Protein AF-A0A4S1FM93-F1 (afdb_monomer)

Secondary structure (DSSP, 8-state):
-----GGGSHHHHHHHHHHHHHHHHHHHHHHHHHHHHHHHHHHHHHHHHHHHHHHHHHHHHHHHHHTTPPPHHHHHHHHHHHHHHHHT--HHHHHS----HHHHHHHHHHHHHHHHHS---HHHHHHHHTS-HHHHHHHHHHHHHHHHTTT-------

Mean predicted aligned error: 9.9 Å

Foldseek 3Di:
DDDDDPCPDPVNVVVVVVVVVVVVVVVVVVVVVVVVVVVVVVVVVVVVVVVVVVVVVVVVVVVCVVVVNDALVVQLVVQVVVLCVVLVDDLCLQLDPDDDPSSLLSLLSSLQSSLVPHPDQLVRSCVVRVHDSVSSVVSNVCNQVVVVVVVDHDDHGD

Sequence (158 aa):
MHIFSYRNTERGIYLRGSAKREERRRLRLAEQRATWEAEQAAKERRRLEVLQRQERINAIQEELREAGVKPNGRIFRQIEDRAMKLFGVTKIEILSPRRDQRIAFVRSFICYWACRRTTFSLPDIGRLLNRDHTSILAAKRRYPERRAKMGRVLREVR

Radius of gyration: 35.45 Å; Cα contacts (8 Å, |Δi|>4): 106; chains: 1; bounding box: 90×28×93 Å

pLDDT: mean 89.34, std 10.23, range [43.84, 98.31]

Nearest PDB structures (foldseek):
  3pvv-assembly2_B  TM=9.379E-01  e=1.583E-02  Mycobacterium tuberculosis H37Ra
  8btg-assembly1_B  TM=8.858E-01  e=1.878E-02  Bacillus subtilis
  8btg-assembly1_E  TM=8.488E-01  e=2.643E-02  Bacillus subtilis
  1l8q-assembly1_A  TM=6.926E-01  e=4.072E-01  Aquifex aeolicus

Solvent-accessible surface area (backbone atoms only — not comparable to full-atom values): 8826 Å² total; per-residue (Å²): 136,86,83,77,55,64,72,76,35,71,66,39,47,48,51,51,53,50,51,55,50,51,51,53,50,51,50,52,53,50,52,52,48,52,54,52,53,52,52,49,52,53,51,50,49,54,52,49,53,54,50,53,53,49,50,52,52,51,50,55,51,48,52,32,51,75,71,67,52,76,56,48,70,61,53,45,49,53,44,50,55,48,48,29,68,75,66,75,49,53,73,68,61,60,47,39,89,70,79,51,71,66,54,48,49,52,50,14,51,43,43,39,50,39,57,71,70,29,87,62,50,54,59,53,53,8,64,77,44,68,44,57,34,69,56,39,54,53,26,36,60,48,36,39,58,58,32,42,78,69,77,38,88,55,80,86,76,128

Structure (mmCIF, N/CA/C/O backbone):
data_AF-A0A4S1FM93-F1
#
_entry.id   AF-A0A4S1FM93-F1
#
loop_
_atom_site.group_PDB
_atom_site.id
_atom_site.type_symbol
_atom_site.label_atom_id
_atom_site.label_alt_id
_atom_site.label_comp_id
_atom_site.label_asym_id
_atom_site.label_entity_id
_atom_site.label_seq_id
_atom_site.pdbx_PDB_ins_code
_atom_site.Cartn_x
_atom_site.Cartn_y
_atom_site.Cartn_z
_atom_site.occupancy
_atom_site.B_iso_or_equiv
_atom_site.auth_seq_id
_atom_site.auth_comp_id
_atom_site.auth_asym_id
_atom_site.auth_atom_id
_atom_site.pdbx_PDB_model_num
ATOM 1 N N . MET A 1 1 ? 68.124 -7.591 -68.423 1.00 43.84 1 MET A N 1
ATOM 2 C CA . MET A 1 1 ? 67.195 -6.532 -67.963 1.00 43.84 1 MET A CA 1
ATOM 3 C C . MET A 1 1 ? 66.361 -7.071 -66.809 1.00 43.84 1 MET A C 1
ATOM 5 O O . MET A 1 1 ? 65.618 -8.019 -67.017 1.00 43.84 1 MET A O 1
ATOM 9 N N . HIS A 1 2 ? 66.500 -6.527 -65.598 1.00 54.50 2 HIS A N 1
ATOM 10 C CA . HIS A 1 2 ? 65.601 -6.856 -64.486 1.00 54.50 2 HIS A CA 1
ATOM 11 C C . HIS A 1 2 ? 64.408 -5.899 -64.501 1.00 54.50 2 HIS A C 1
ATOM 13 O O . HIS A 1 2 ? 64.560 -4.700 -64.281 1.00 54.50 2 HIS A O 1
ATOM 19 N N . ILE A 1 3 ? 63.222 -6.433 -64.791 1.00 55.44 3 ILE A N 1
ATOM 20 C CA . ILE A 1 3 ? 61.962 -5.694 -64.710 1.00 55.44 3 ILE A CA 1
ATOM 21 C C . ILE A 1 3 ? 61.573 -5.649 -63.231 1.00 55.44 3 ILE A C 1
ATOM 23 O O . ILE A 1 3 ? 61.071 -6.628 -62.679 1.00 55.44 3 ILE A O 1
ATOM 27 N N . PHE A 1 4 ? 61.825 -4.523 -62.563 1.00 58.75 4 PHE A N 1
ATOM 28 C CA . PHE A 1 4 ? 61.311 -4.317 -61.213 1.00 58.75 4 PHE A CA 1
ATOM 29 C C . PHE A 1 4 ? 59.796 -4.121 -61.282 1.00 58.75 4 PHE A C 1
ATOM 31 O O . PHE A 1 4 ? 59.291 -3.149 -61.840 1.00 58.75 4 PHE A O 1
ATOM 38 N N . SER A 1 5 ? 59.059 -5.075 -60.714 1.00 66.19 5 SER A N 1
ATOM 39 C CA . SER A 1 5 ? 57.610 -4.983 -60.559 1.00 66.19 5 SER A CA 1
ATOM 40 C C . SER A 1 5 ? 57.248 -3.694 -59.818 1.00 66.19 5 SER A C 1
ATOM 42 O O . SER A 1 5 ? 57.754 -3.454 -58.723 1.00 66.19 5 SER A O 1
ATOM 44 N N . TYR A 1 6 ? 56.330 -2.889 -60.366 1.00 65.69 6 TYR A N 1
ATOM 45 C CA . TYR A 1 6 ? 55.831 -1.658 -59.729 1.00 65.69 6 TYR A CA 1
ATOM 46 C C . TYR A 1 6 ? 55.326 -1.912 -58.297 1.00 65.69 6 TYR A C 1
ATOM 48 O O . TYR A 1 6 ? 55.456 -1.066 -57.413 1.00 65.69 6 TYR A O 1
ATOM 56 N N . ARG A 1 7 ? 54.848 -3.138 -58.034 1.00 60.25 7 ARG A N 1
ATOM 57 C CA . ARG A 1 7 ? 54.475 -3.633 -56.704 1.00 60.25 7 ARG A CA 1
ATOM 58 C C . ARG A 1 7 ? 55.625 -3.646 -55.690 1.00 60.25 7 ARG A C 1
ATOM 60 O O . ARG A 1 7 ? 55.323 -3.603 -54.507 1.00 60.25 7 ARG A O 1
ATOM 67 N N . ASN A 1 8 ? 56.887 -3.714 -56.093 1.00 72.44 8 ASN A N 1
ATOM 68 C CA . ASN A 1 8 ? 58.039 -3.799 -55.185 1.00 72.44 8 ASN A CA 1
ATOM 69 C C . ASN A 1 8 ? 58.853 -2.499 -55.128 1.00 72.44 8 ASN A C 1
ATOM 71 O O . ASN A 1 8 ? 59.883 -2.451 -54.467 1.00 72.44 8 ASN A O 1
ATOM 75 N N . THR A 1 9 ? 58.379 -1.441 -55.787 1.00 76.12 9 THR A N 1
ATOM 76 C CA . THR A 1 9 ? 58.933 -0.092 -55.633 1.00 76.12 9 THR A CA 1
ATOM 77 C C . THR A 1 9 ? 58.485 0.514 -54.302 1.00 76.12 9 THR A C 1
ATOM 79 O O . THR A 1 9 ? 57.377 0.230 -53.834 1.00 76.12 9 THR A O 1
ATOM 82 N N . GLU A 1 10 ? 59.294 1.392 -53.702 1.00 69.56 10 GLU A N 1
ATOM 83 C CA . GLU A 1 10 ? 58.934 2.111 -52.466 1.00 69.56 10 GLU A CA 1
ATOM 84 C C . GLU A 1 10 ? 57.573 2.812 -52.584 1.00 69.56 10 GLU A C 1
ATOM 86 O O . GLU A 1 10 ? 56.742 2.750 -51.677 1.00 69.56 10 GLU A O 1
ATOM 91 N N . ARG A 1 11 ? 57.292 3.390 -53.759 1.00 68.25 11 ARG A N 1
ATOM 92 C CA . ARG A 1 11 ? 56.022 4.054 -54.072 1.00 68.25 11 ARG A CA 1
ATOM 93 C C . ARG A 1 11 ? 54.841 3.075 -54.097 1.00 68.25 11 ARG A C 1
ATOM 95 O O . ARG A 1 11 ? 53.790 3.376 -53.536 1.00 68.25 11 ARG A O 1
ATOM 102 N N . GLY A 1 12 ? 55.012 1.883 -54.672 1.00 71.38 12 GLY A N 1
ATOM 103 C CA . GLY A 1 12 ? 54.000 0.818 -54.653 1.00 71.38 12 GLY A CA 1
ATOM 104 C C . GLY A 1 12 ? 53.765 0.219 -53.259 1.00 71.38 12 GLY A C 1
ATOM 105 O O . GLY A 1 12 ? 52.634 -0.131 -52.911 1.00 71.38 12 GLY A O 1
ATOM 106 N N . ILE A 1 13 ? 54.806 0.138 -52.424 1.00 71.50 13 ILE A N 1
ATOM 107 C CA . ILE A 1 13 ? 54.707 -0.290 -51.019 1.00 71.50 13 ILE A CA 1
ATOM 108 C C . ILE A 1 13 ? 53.949 0.759 -50.193 1.00 71.50 13 ILE A C 1
ATOM 110 O O . ILE A 1 13 ? 53.012 0.400 -49.473 1.00 71.50 13 ILE A O 1
ATOM 114 N N . TYR A 1 14 ? 54.281 2.043 -50.357 1.00 72.44 14 TYR A N 1
ATOM 115 C CA . TYR A 1 14 ? 53.617 3.159 -49.681 1.00 72.44 14 TYR A CA 1
ATOM 116 C C . TYR A 1 14 ? 52.123 3.244 -50.025 1.00 72.44 14 TYR A C 1
ATOM 118 O O . TYR A 1 14 ? 51.300 3.309 -49.113 1.00 72.44 14 TYR A O 1
ATOM 126 N N . LEU A 1 15 ? 51.759 3.155 -51.312 1.00 74.19 15 LEU A N 1
ATOM 127 C CA . LEU A 1 15 ? 50.363 3.215 -51.774 1.00 74.19 15 LEU A CA 1
ATOM 128 C C . LEU A 1 15 ? 49.507 2.046 -51.256 1.00 74.19 15 LEU A C 1
ATOM 130 O O . LEU A 1 15 ? 48.351 2.233 -50.888 1.00 74.19 15 LEU A O 1
ATOM 134 N N . ARG A 1 16 ? 50.061 0.830 -51.155 1.00 71.38 16 ARG A N 1
ATOM 135 C CA . ARG A 1 16 ? 49.349 -0.292 -50.510 1.00 71.38 16 ARG A CA 1
ATOM 136 C C . ARG A 1 16 ? 49.218 -0.094 -49.005 1.00 71.38 16 ARG A C 1
ATOM 138 O O . ARG A 1 16 ? 48.203 -0.470 -48.425 1.00 71.38 16 ARG A O 1
ATOM 145 N N . GLY A 1 17 ? 50.240 0.476 -48.369 1.00 71.12 17 GLY A N 1
ATOM 146 C CA . GLY A 1 17 ? 50.216 0.817 -46.952 1.00 71.12 17 GLY A CA 1
ATOM 147 C C . GLY A 1 17 ? 49.198 1.912 -46.625 1.00 71.12 17 GLY A C 1
ATOM 148 O O . GLY A 1 17 ? 48.539 1.833 -45.591 1.00 71.12 17 GLY A O 1
ATOM 149 N N . SER A 1 18 ? 49.032 2.926 -47.480 1.00 74.81 18 SER A N 1
ATOM 150 C CA . SER A 1 18 ? 47.984 3.946 -47.331 1.00 74.81 18 SER A CA 1
ATOM 151 C C . SER A 1 18 ? 46.596 3.363 -47.596 1.00 74.81 18 SER A C 1
ATOM 153 O O . SER A 1 18 ? 45.736 3.498 -46.730 1.00 74.81 18 SER A O 1
ATOM 155 N N . ALA A 1 19 ? 46.406 2.602 -48.680 1.00 78.75 19 ALA A N 1
ATOM 156 C CA . ALA A 1 19 ? 45.128 1.959 -48.997 1.00 78.75 19 ALA A CA 1
ATOM 157 C C . ALA A 1 19 ? 44.657 1.000 -47.886 1.00 78.75 19 ALA A C 1
ATOM 159 O O . ALA A 1 19 ? 43.525 1.103 -47.420 1.00 78.75 19 ALA A O 1
ATOM 160 N N . LYS A 1 20 ? 45.544 0.137 -47.362 1.00 77.50 20 LYS A N 1
ATOM 161 C CA . LYS A 1 20 ? 45.229 -0.745 -46.218 1.00 77.50 20 LYS A CA 1
ATOM 162 C C . LYS A 1 20 ? 44.897 0.032 -44.939 1.00 77.50 20 LYS A C 1
ATOM 164 O O . LYS A 1 20 ? 44.098 -0.431 -44.126 1.00 77.50 20 LYS A O 1
ATOM 169 N N . ARG A 1 21 ? 45.525 1.193 -44.709 1.00 76.38 21 ARG A N 1
ATOM 170 C CA . ARG A 1 21 ? 45.234 2.056 -43.547 1.00 76.38 21 ARG A CA 1
ATOM 171 C C . ARG A 1 21 ? 43.876 2.743 -43.685 1.00 76.38 21 ARG A C 1
ATOM 173 O O . ARG A 1 21 ? 43.137 2.802 -42.703 1.00 76.38 21 ARG A O 1
ATOM 180 N N . GLU A 1 22 ? 43.536 3.217 -44.878 1.00 82.06 22 GLU A N 1
ATOM 181 C CA . GLU A 1 22 ? 42.228 3.805 -45.180 1.00 82.06 22 GLU A CA 1
ATOM 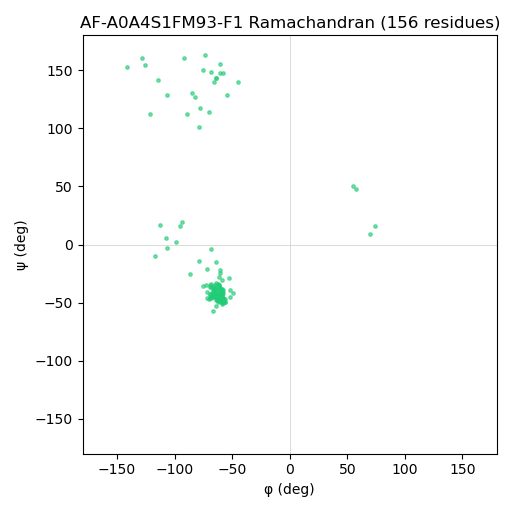182 C C . GLU A 1 22 ? 41.102 2.780 -45.069 1.00 82.06 22 GLU A C 1
ATOM 184 O O . GLU A 1 22 ? 40.085 3.059 -44.439 1.00 82.06 22 GLU A O 1
ATOM 189 N N . GLU A 1 23 ? 41.308 1.573 -45.593 1.00 82.81 23 GLU A N 1
ATOM 190 C CA . GLU A 1 23 ? 40.367 0.460 -45.471 1.00 82.81 23 GLU A CA 1
ATOM 191 C C . GLU A 1 23 ? 40.121 0.094 -43.999 1.00 82.81 23 GLU A C 1
ATOM 193 O O . GLU A 1 23 ? 38.977 0.069 -43.550 1.00 82.81 23 GLU A O 1
ATOM 198 N N . ARG A 1 24 ? 41.184 -0.052 -43.192 1.00 82.56 24 ARG A N 1
ATOM 199 C CA . ARG A 1 24 ? 41.062 -0.270 -41.737 1.00 82.56 24 ARG A CA 1
ATOM 200 C C . ARG A 1 24 ? 40.327 0.866 -41.025 1.00 82.56 24 ARG A C 1
ATOM 202 O O . ARG A 1 24 ? 39.579 0.605 -40.088 1.00 82.56 24 ARG A O 1
ATOM 209 N N . ARG A 1 25 ? 40.540 2.123 -41.430 1.00 81.88 25 ARG A N 1
ATOM 210 C CA . ARG A 1 25 ? 39.834 3.284 -40.862 1.00 81.88 25 ARG A CA 1
ATOM 211 C C . ARG A 1 25 ? 38.347 3.258 -41.222 1.00 81.88 25 ARG A C 1
ATOM 213 O O . ARG A 1 25 ? 37.526 3.529 -40.353 1.00 81.88 25 ARG A O 1
ATOM 220 N N . ARG A 1 26 ? 38.003 2.910 -42.466 1.00 86.00 26 ARG A N 1
ATOM 221 C CA . ARG A 1 26 ? 36.611 2.755 -42.920 1.00 86.00 26 ARG A CA 1
ATOM 222 C C . ARG A 1 26 ? 35.896 1.644 -42.158 1.00 86.00 26 ARG A C 1
ATOM 224 O O . ARG A 1 26 ? 34.801 1.887 -41.667 1.00 86.00 26 ARG A O 1
ATOM 231 N N . LEU A 1 27 ? 36.540 0.487 -41.996 1.00 88.88 27 LEU A N 1
ATOM 232 C CA . LEU A 1 27 ? 35.995 -0.637 -41.230 1.00 88.88 27 LEU A CA 1
ATOM 233 C C . LEU A 1 27 ? 35.741 -0.254 -39.766 1.00 88.88 27 LEU A C 1
ATOM 235 O O . LEU A 1 27 ? 34.623 -0.416 -39.298 1.00 88.88 27 LEU A O 1
ATOM 239 N N . ARG A 1 28 ? 36.707 0.379 -39.082 1.00 86.56 28 ARG A N 1
ATOM 240 C CA . ARG A 1 28 ? 36.505 0.851 -37.697 1.00 86.56 28 ARG A CA 1
ATOM 241 C C . ARG A 1 28 ? 35.364 1.855 -37.561 1.00 86.56 28 ARG A C 1
ATOM 243 O O . ARG A 1 28 ? 34.622 1.802 -36.590 1.00 86.56 28 ARG A O 1
ATOM 250 N N . LEU A 1 29 ? 35.232 2.794 -38.499 1.00 89.31 29 LEU A N 1
ATOM 251 C CA . LEU A 1 29 ? 34.140 3.773 -38.473 1.00 89.31 29 LEU A CA 1
ATOM 252 C C . LEU A 1 29 ? 32.782 3.109 -38.734 1.00 89.31 29 LEU A C 1
ATOM 254 O O . LEU A 1 29 ? 31.794 3.507 -38.124 1.00 89.31 29 LEU A O 1
ATOM 258 N N . ALA A 1 30 ? 32.730 2.107 -39.615 1.00 90.69 30 ALA A N 1
ATOM 259 C CA . ALA A 1 30 ? 31.526 1.319 -39.859 1.00 90.69 30 ALA A CA 1
ATOM 260 C C . ALA A 1 30 ? 31.138 0.489 -38.625 1.00 90.69 30 ALA A C 1
ATOM 262 O O . ALA A 1 30 ? 29.981 0.517 -38.221 1.00 90.69 30 ALA A O 1
ATOM 263 N N . GLU A 1 31 ? 32.106 -0.161 -37.974 1.00 87.25 31 GLU A N 1
ATOM 264 C CA . GLU A 1 31 ? 31.910 -0.881 -36.710 1.00 87.25 31 GLU A CA 1
ATOM 265 C C . GLU A 1 31 ? 31.416 0.056 -35.600 1.00 87.25 31 GLU A C 1
ATOM 267 O O . GLU A 1 31 ? 30.419 -0.243 -34.950 1.00 87.25 31 GLU A O 1
ATOM 272 N N . GLN A 1 32 ? 32.043 1.227 -35.426 1.00 88.88 32 GLN A N 1
ATOM 273 C CA . GLN A 1 32 ? 31.618 2.225 -34.436 1.00 88.88 32 GLN A CA 1
ATOM 274 C C . GLN A 1 32 ? 30.184 2.716 -34.683 1.00 88.88 32 GLN A C 1
ATOM 276 O O . GLN A 1 32 ? 29.397 2.831 -33.741 1.00 88.88 32 GLN A O 1
ATOM 281 N N . ARG A 1 33 ? 29.812 2.970 -35.943 1.00 88.62 33 ARG A N 1
ATOM 282 C CA . ARG A 1 33 ? 28.437 3.348 -36.307 1.00 88.62 33 ARG A CA 1
ATOM 283 C C . ARG A 1 33 ? 27.451 2.227 -36.005 1.00 88.62 33 ARG A C 1
ATOM 285 O O . ARG A 1 33 ? 26.463 2.483 -35.328 1.00 88.62 33 ARG A O 1
ATOM 292 N N . ALA A 1 34 ? 27.766 0.995 -36.401 1.00 92.00 34 ALA A N 1
ATOM 293 C CA . ALA A 1 34 ? 26.930 -0.168 -36.122 1.00 92.00 34 ALA A CA 1
ATOM 294 C C . ALA A 1 34 ? 26.738 -0.393 -34.611 1.00 92.00 34 ALA A C 1
ATOM 296 O O . ALA A 1 34 ? 25.625 -0.671 -34.170 1.00 92.00 34 ALA A O 1
ATOM 297 N N . THR A 1 35 ? 27.787 -0.210 -33.796 1.00 90.94 35 THR A N 1
ATOM 298 C CA . THR A 1 35 ? 27.663 -0.292 -32.330 1.00 90.94 35 THR A CA 1
ATOM 299 C C . THR A 1 35 ? 26.752 0.792 -31.765 1.00 90.94 35 THR A C 1
ATOM 301 O O . THR A 1 35 ? 25.894 0.497 -30.936 1.00 90.94 35 THR A O 1
ATOM 304 N N . TRP A 1 36 ? 26.878 2.032 -32.243 1.00 86.06 36 TRP A N 1
ATOM 305 C CA . TRP A 1 36 ? 26.045 3.138 -31.780 1.00 86.06 36 TRP A CA 1
ATOM 306 C C . TRP A 1 36 ? 24.580 2.951 -32.189 1.00 86.06 36 TRP A C 1
ATOM 308 O O . TRP A 1 36 ? 23.687 3.117 -31.362 1.00 86.06 36 TRP A O 1
ATOM 318 N N . GLU A 1 37 ? 24.321 2.539 -33.430 1.00 93.38 37 GLU A N 1
ATOM 319 C CA . GLU A 1 37 ? 22.975 2.235 -33.928 1.00 93.38 37 GLU A CA 1
ATOM 320 C C . GLU A 1 37 ? 22.325 1.093 -33.135 1.00 93.38 37 GLU A C 1
ATOM 322 O O . GLU A 1 37 ? 21.167 1.205 -32.729 1.00 93.38 37 GLU A O 1
ATOM 327 N N . ALA A 1 38 ? 23.079 0.031 -32.832 1.00 91.62 38 ALA A N 1
ATOM 328 C CA . ALA A 1 38 ? 22.601 -1.071 -32.002 1.00 91.62 38 ALA A CA 1
ATOM 329 C C . ALA A 1 38 ? 22.257 -0.616 -30.572 1.00 91.62 38 ALA A C 1
ATOM 331 O O . ALA A 1 38 ? 21.224 -1.013 -30.026 1.00 91.62 38 ALA A O 1
ATOM 332 N N . GLU A 1 39 ? 23.076 0.249 -29.967 1.00 91.31 39 GLU A N 1
ATOM 333 C CA . GLU A 1 39 ? 22.789 0.831 -28.653 1.00 91.31 39 GLU A CA 1
ATOM 334 C C . GLU A 1 39 ? 21.535 1.712 -28.660 1.00 91.31 39 GLU A C 1
ATOM 336 O O . GLU A 1 39 ? 20.730 1.637 -27.726 1.00 91.31 39 GLU A O 1
ATOM 341 N N . GLN A 1 40 ? 21.346 2.541 -29.692 1.00 91.62 40 GLN A N 1
ATOM 342 C CA . GLN A 1 40 ? 20.146 3.374 -29.816 1.00 91.62 40 GLN A CA 1
ATOM 343 C C . GLN A 1 40 ? 18.897 2.516 -30.008 1.00 91.62 40 GLN A C 1
ATOM 345 O O . GLN A 1 40 ? 17.919 2.700 -29.282 1.00 91.62 40 GLN A O 1
ATOM 350 N N . ALA A 1 41 ? 18.956 1.512 -30.885 1.00 92.56 41 ALA A N 1
ATOM 351 C CA . ALA A 1 41 ? 17.860 0.573 -31.090 1.00 92.56 41 ALA A CA 1
ATOM 352 C C . ALA A 1 41 ? 17.508 -0.187 -29.797 1.00 92.56 41 ALA A C 1
ATOM 354 O O . ALA A 1 41 ? 16.333 -0.374 -29.482 1.00 92.56 41 ALA A O 1
ATOM 355 N N . ALA A 1 42 ? 18.503 -0.591 -28.999 1.00 93.88 42 ALA A N 1
ATOM 356 C CA . ALA A 1 42 ? 18.269 -1.236 -27.707 1.00 93.88 42 ALA A CA 1
ATOM 357 C C . ALA A 1 42 ? 17.597 -0.296 -26.689 1.00 93.88 42 ALA A C 1
ATOM 359 O O . ALA A 1 42 ? 16.697 -0.717 -25.957 1.00 93.88 42 ALA A O 1
ATOM 360 N N . LYS A 1 43 ? 18.000 0.981 -26.639 1.00 93.25 43 LYS A N 1
ATOM 361 C CA . LYS A 1 43 ? 17.364 2.000 -25.784 1.00 93.25 43 LYS A CA 1
ATOM 362 C C . LYS A 1 43 ? 15.921 2.262 -26.200 1.00 93.25 43 LYS A C 1
ATOM 364 O O . LYS A 1 43 ? 15.045 2.331 -25.340 1.00 93.25 43 LYS A O 1
ATOM 369 N N . GLU A 1 44 ? 15.670 2.378 -27.498 1.00 93.44 44 GLU A N 1
ATOM 370 C CA . GLU A 1 44 ? 14.336 2.611 -28.040 1.00 93.44 44 GLU A CA 1
ATOM 371 C C . GLU A 1 44 ? 13.400 1.432 -27.759 1.00 93.44 44 GLU A C 1
ATOM 373 O O . GLU A 1 44 ? 12.301 1.641 -27.250 1.00 93.44 44 GLU A O 1
ATOM 378 N N . ARG A 1 45 ? 13.869 0.191 -27.944 1.00 93.88 45 ARG A N 1
ATOM 379 C CA . ARG A 1 45 ? 13.123 -1.017 -27.551 1.00 93.88 45 ARG A CA 1
ATOM 380 C C . ARG A 1 45 ? 12.743 -1.003 -26.074 1.00 93.88 45 ARG A C 1
ATOM 382 O O . ARG A 1 45 ? 11.570 -1.162 -25.757 1.00 93.88 45 ARG A O 1
ATOM 389 N N . ARG A 1 46 ? 13.692 -0.718 -25.174 1.00 91.69 46 ARG A N 1
ATOM 390 C CA . ARG A 1 46 ? 13.408 -0.603 -23.729 1.00 91.69 46 ARG A CA 1
ATOM 391 C C . ARG A 1 46 ? 12.366 0.475 -23.432 1.00 91.69 46 ARG A C 1
ATOM 393 O O . ARG A 1 46 ? 11.491 0.271 -22.596 1.00 91.69 46 ARG A O 1
ATOM 400 N N . ARG A 1 47 ? 12.447 1.628 -24.105 1.00 92.56 47 ARG A N 1
ATOM 401 C CA . ARG A 1 47 ? 11.467 2.713 -23.953 1.00 92.56 47 ARG A CA 1
ATOM 402 C C . ARG A 1 47 ? 10.073 2.257 -24.386 1.00 92.56 47 ARG A C 1
ATOM 404 O O . ARG A 1 47 ? 9.116 2.486 -23.651 1.00 92.56 47 ARG A O 1
ATOM 411 N N . LEU A 1 48 ? 9.970 1.607 -25.543 1.00 94.81 48 LEU A N 1
ATOM 412 C CA . LEU A 1 48 ? 8.713 1.073 -26.066 1.00 94.81 48 LEU A CA 1
ATOM 413 C C . LEU A 1 48 ? 8.130 -0.007 -25.149 1.00 94.81 48 LEU A C 1
ATOM 415 O O . LEU A 1 48 ? 6.943 0.040 -24.852 1.00 94.81 48 LEU A O 1
ATOM 419 N N . GLU A 1 49 ? 8.951 -0.915 -24.623 1.00 92.62 49 GLU A N 1
ATOM 420 C CA . GLU A 1 49 ? 8.519 -1.932 -23.656 1.00 92.62 49 GLU A CA 1
ATOM 421 C C . GLU A 1 49 ? 7.932 -1.310 -22.382 1.00 92.62 49 GLU A C 1
ATOM 423 O O . GLU A 1 49 ? 6.894 -1.752 -21.888 1.00 92.62 49 GLU A O 1
ATOM 428 N N . VAL A 1 50 ? 8.567 -0.260 -21.848 1.00 92.38 50 VAL A N 1
ATOM 429 C CA . VAL A 1 50 ? 8.059 0.465 -20.674 1.00 92.38 50 VAL A CA 1
ATOM 430 C C . VAL A 1 50 ? 6.719 1.135 -20.979 1.00 92.38 50 VAL A C 1
ATOM 432 O O . VAL A 1 50 ? 5.799 1.032 -20.167 1.00 92.38 50 VAL A O 1
ATOM 435 N N . LEU A 1 51 ? 6.588 1.781 -22.142 1.00 92.88 51 LEU A N 1
ATOM 436 C CA . LEU A 1 51 ? 5.336 2.411 -22.572 1.00 92.88 51 LEU A CA 1
ATOM 437 C C . LEU A 1 51 ? 4.219 1.377 -22.740 1.00 92.88 51 LEU A C 1
ATOM 439 O O . LEU A 1 51 ? 3.166 1.525 -22.130 1.00 92.88 51 LEU A O 1
ATOM 443 N N . GLN A 1 52 ? 4.477 0.283 -23.456 1.00 94.31 52 GLN A N 1
ATOM 444 C CA . GLN A 1 52 ? 3.514 -0.805 -23.648 1.00 94.31 52 GLN A CA 1
ATOM 445 C C . GLN A 1 52 ? 3.087 -1.435 -22.319 1.00 94.31 52 GLN A C 1
ATOM 447 O O . GLN A 1 52 ? 1.912 -1.740 -22.105 1.00 94.31 52 GLN A O 1
ATOM 452 N N . ARG A 1 53 ? 4.027 -1.621 -21.384 1.00 89.50 53 ARG A N 1
ATOM 453 C CA . ARG A 1 53 ? 3.713 -2.092 -20.031 1.00 89.50 53 ARG A CA 1
ATOM 454 C C . ARG A 1 53 ? 2.796 -1.113 -19.304 1.00 89.50 53 ARG A C 1
ATOM 456 O O . ARG A 1 53 ? 1.857 -1.552 -18.641 1.00 89.50 53 ARG A O 1
ATOM 463 N N . GLN A 1 54 ? 3.063 0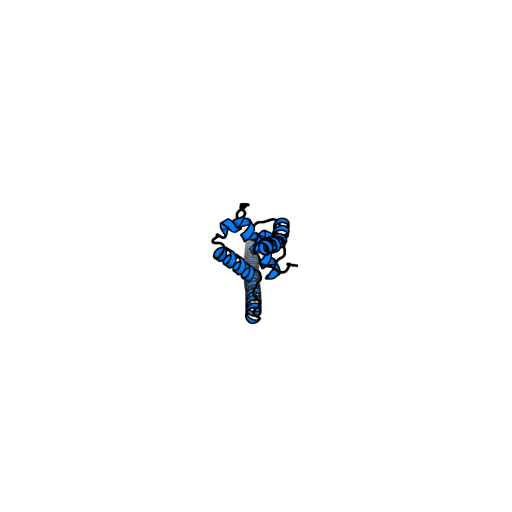.186 -19.414 1.00 85.00 54 GLN A N 1
ATOM 464 C CA . GLN A 1 54 ? 2.245 1.219 -18.788 1.00 85.00 54 GLN A CA 1
ATOM 465 C C . GLN A 1 54 ? 0.838 1.270 -19.392 1.00 85.00 54 GLN A C 1
ATOM 467 O O . GLN A 1 54 ? -0.137 1.333 -18.647 1.00 85.00 54 GLN A O 1
ATOM 472 N N . GLU A 1 55 ? 0.721 1.180 -20.714 1.00 93.25 55 GLU A N 1
ATOM 473 C CA . GLU A 1 55 ? -0.560 1.116 -21.423 1.00 93.25 55 GLU A CA 1
ATOM 474 C C . GLU A 1 55 ? -1.381 -0.096 -20.984 1.00 93.25 55 GLU A C 1
ATOM 476 O O . GLU A 1 55 ? -2.549 0.060 -20.638 1.00 93.25 55 GLU A O 1
ATOM 481 N N . ARG A 1 56 ? -0.763 -1.282 -20.878 1.00 91.44 56 ARG A N 1
ATOM 482 C CA . ARG A 1 56 ? -1.438 -2.478 -20.345 1.00 91.44 56 ARG A CA 1
ATOM 483 C C . ARG A 1 56 ? -1.948 -2.276 -18.921 1.00 91.44 56 ARG A C 1
ATOM 485 O O . ARG A 1 56 ? -3.069 -2.669 -18.618 1.00 91.44 56 ARG A O 1
ATOM 492 N N . ILE A 1 57 ? -1.145 -1.674 -18.041 1.00 85.88 57 ILE A N 1
ATOM 493 C CA . ILE A 1 57 ? -1.575 -1.379 -16.665 1.00 85.88 57 ILE A CA 1
ATOM 494 C C . ILE A 1 57 ? -2.768 -0.419 -16.673 1.00 85.88 57 ILE A C 1
ATOM 496 O O . ILE A 1 57 ? -3.728 -0.648 -15.940 1.00 85.88 57 ILE A O 1
ATOM 500 N N . ASN A 1 58 ? -2.720 0.630 -17.495 1.00 86.25 58 ASN A N 1
ATOM 501 C CA . ASN A 1 58 ? -3.798 1.608 -17.604 1.00 86.25 58 ASN A CA 1
ATOM 502 C C . ASN A 1 58 ? -5.088 0.968 -18.135 1.00 86.25 58 ASN A C 1
ATOM 504 O O . ASN A 1 58 ? -6.145 1.207 -17.560 1.00 86.25 58 ASN A O 1
ATOM 508 N N . ALA A 1 59 ? -4.994 0.110 -19.154 1.00 90.06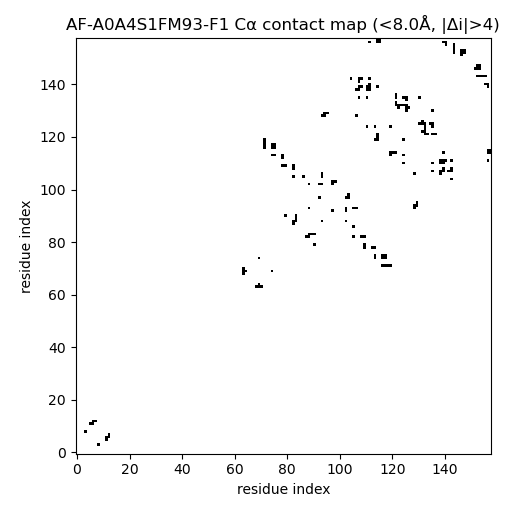 59 ALA A N 1
ATOM 509 C CA . ALA A 1 59 ? -6.131 -0.633 -19.690 1.00 90.06 59 ALA A CA 1
ATOM 510 C C . ALA A 1 59 ? -6.783 -1.519 -18.617 1.00 90.06 59 ALA A C 1
ATOM 512 O O . ALA A 1 59 ? -7.977 -1.397 -18.371 1.00 90.06 59 ALA A O 1
ATOM 513 N N . ILE A 1 60 ? -5.987 -2.307 -17.880 1.00 86.69 60 ILE A N 1
ATOM 514 C CA . ILE A 1 60 ? -6.490 -3.134 -16.767 1.00 86.69 60 ILE A CA 1
ATOM 515 C C . ILE A 1 60 ? -7.165 -2.268 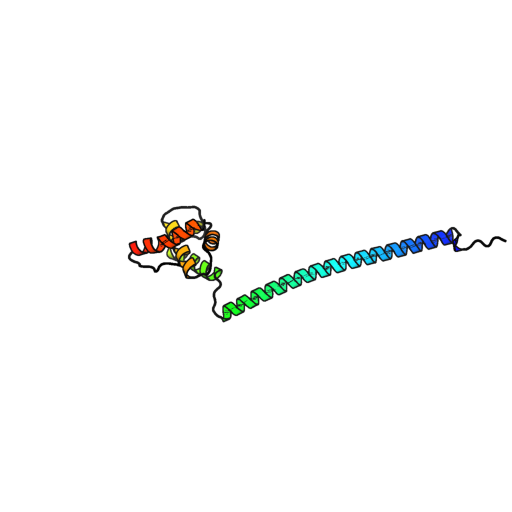-15.691 1.00 86.69 60 ILE A C 1
ATOM 517 O O . ILE A 1 60 ? -8.178 -2.662 -15.117 1.00 86.69 60 ILE A O 1
ATOM 521 N N . GLN A 1 61 ? -6.609 -1.096 -15.367 1.00 80.62 61 GLN A N 1
ATOM 522 C CA . GLN A 1 61 ? -7.231 -0.195 -14.391 1.00 80.62 61 GLN A CA 1
ATOM 523 C C . GLN A 1 61 ? -8.575 0.351 -14.877 1.00 80.62 61 GLN A C 1
ATOM 525 O O . GLN A 1 61 ? -9.493 0.463 -14.062 1.00 80.62 61 GLN A O 1
ATOM 530 N N . GLU A 1 62 ? -8.694 0.687 -16.160 1.00 83.81 62 GLU A N 1
ATOM 531 C CA . GLU A 1 62 ? -9.947 1.182 -16.729 1.00 83.81 62 GLU A CA 1
ATOM 532 C C . GLU A 1 62 ? -10.999 0.069 -16.792 1.00 83.81 62 GLU A C 1
ATOM 534 O O . GLU A 1 62 ? -12.105 0.270 -16.302 1.00 83.81 62 GLU A O 1
ATOM 539 N N . GLU A 1 63 ? -10.631 -1.144 -17.214 1.00 86.44 63 GLU A N 1
ATOM 540 C CA . GLU A 1 63 ? -11.516 -2.319 -17.167 1.00 86.44 63 GLU A CA 1
ATOM 541 C C . GLU A 1 63 ? -12.037 -2.588 -15.746 1.00 86.44 63 GLU A C 1
ATOM 543 O O . GLU A 1 63 ? -13.235 -2.768 -15.521 1.00 86.44 63 GLU A O 1
ATOM 548 N N . LEU A 1 64 ? -11.149 -2.569 -14.742 1.00 82.44 64 LEU A N 1
ATOM 549 C CA . LEU A 1 64 ? -11.546 -2.725 -13.340 1.00 82.44 64 LEU A CA 1
ATOM 550 C C . LEU A 1 64 ? -12.487 -1.602 -12.886 1.00 82.44 64 LEU A C 1
ATOM 552 O O . LEU A 1 64 ? -13.403 -1.845 -12.096 1.00 82.44 64 LEU A O 1
ATOM 556 N N . ARG A 1 65 ? -12.264 -0.373 -13.362 1.00 80.00 65 ARG A N 1
ATOM 557 C CA . ARG A 1 65 ? -13.097 0.789 -13.048 1.00 80.00 65 ARG A CA 1
ATOM 558 C C . ARG A 1 65 ? -14.485 0.663 -13.666 1.00 80.00 65 ARG A C 1
ATOM 560 O O . ARG A 1 65 ? -15.454 0.914 -12.949 1.00 80.00 65 ARG A O 1
ATOM 567 N N . GLU A 1 66 ? -14.579 0.266 -14.930 1.00 83.75 66 GLU A N 1
ATOM 568 C CA . GLU A 1 66 ? -15.837 -0.004 -15.635 1.00 83.75 66 GLU A CA 1
ATOM 569 C C . GLU A 1 66 ? -16.615 -1.137 -14.960 1.00 83.75 66 GLU A C 1
ATOM 571 O O . GLU A 1 66 ? -17.806 -0.999 -14.686 1.00 83.75 66 GLU A O 1
ATOM 576 N N . ALA A 1 67 ? -15.924 -2.203 -14.548 1.00 83.00 67 ALA A N 1
ATOM 577 C CA . ALA A 1 67 ? -16.501 -3.290 -13.756 1.00 83.00 67 ALA A CA 1
ATOM 578 C C . ALA A 1 67 ? -16.878 -2.880 -12.313 1.00 83.00 67 ALA A C 1
ATOM 580 O O . ALA A 1 67 ? -17.396 -3.691 -11.543 1.00 83.00 67 ALA A O 1
ATOM 581 N N . GLY A 1 68 ? -16.588 -1.642 -11.893 1.00 81.44 68 GLY A N 1
ATOM 582 C CA . GLY A 1 68 ? -16.854 -1.141 -10.543 1.00 81.44 68 GLY A CA 1
ATOM 583 C C . GLY A 1 68 ? -15.969 -1.756 -9.448 1.00 81.44 68 GLY A C 1
ATOM 584 O O . GLY A 1 68 ? -16.193 -1.515 -8.253 1.00 81.44 68 GLY A O 1
ATOM 585 N N . VAL A 1 69 ? -14.943 -2.525 -9.819 1.00 79.88 69 VAL A N 1
ATOM 586 C CA . VAL A 1 69 ? -14.007 -3.171 -8.898 1.00 79.88 69 VAL A CA 1
ATOM 587 C C . VAL A 1 69 ? -12.998 -2.139 -8.403 1.00 79.88 69 VAL A C 1
ATOM 589 O O . VAL A 1 69 ? -12.204 -1.571 -9.147 1.00 79.88 69 VAL A O 1
ATOM 592 N N . LYS A 1 70 ? -12.998 -1.881 -7.093 1.00 77.12 70 LYS A N 1
ATOM 593 C CA . LYS A 1 70 ? -12.020 -0.971 -6.483 1.00 77.12 70 LYS A CA 1
ATOM 594 C C . LYS A 1 70 ? -10.733 -1.736 -6.162 1.00 77.12 70 LYS A C 1
ATOM 596 O O . LYS A 1 70 ? -10.811 -2.750 -5.470 1.00 77.12 70 LYS A O 1
ATOM 601 N N . PRO A 1 71 ? -9.546 -1.233 -6.546 1.00 85.44 71 PRO A N 1
ATOM 602 C CA . PRO A 1 71 ? -8.294 -1.877 -6.174 1.00 85.44 71 PRO A CA 1
ATOM 603 C C . PRO A 1 71 ? -8.108 -1.845 -4.652 1.00 85.44 71 PRO A C 1
ATOM 605 O O . PRO A 1 71 ? -8.426 -0.843 -3.998 1.00 85.44 71 PRO A O 1
ATOM 608 N N . ASN A 1 72 ? -7.542 -2.916 -4.084 1.00 89.44 72 ASN A N 1
ATOM 609 C CA . ASN A 1 72 ? -7.337 -3.067 -2.636 1.00 89.44 72 ASN A CA 1
ATOM 610 C C . ASN A 1 72 ? -6.673 -1.847 -1.990 1.00 89.44 72 ASN A C 1
ATOM 612 O O . ASN A 1 72 ? -7.107 -1.401 -0.931 1.00 89.44 72 ASN A O 1
ATOM 616 N N . GLY A 1 73 ? -5.663 -1.263 -2.645 1.00 90.44 73 GLY A N 1
ATOM 617 C CA . GLY A 1 73 ? -4.969 -0.075 -2.141 1.00 90.44 73 GLY A CA 1
ATOM 618 C C . GLY A 1 73 ? -5.888 1.140 -1.973 1.00 90.44 73 GLY A C 1
ATOM 619 O O . GLY A 1 73 ? -5.774 1.871 -0.989 1.00 90.44 73 GLY A O 1
ATOM 620 N N . ARG A 1 74 ? -6.857 1.333 -2.881 1.00 91.56 74 ARG A N 1
ATOM 621 C CA . ARG A 1 74 ? -7.854 2.410 -2.772 1.00 91.56 74 ARG A CA 1
ATOM 622 C C . ARG A 1 74 ? -8.821 2.147 -1.622 1.00 91.56 74 ARG A C 1
ATOM 624 O O . ARG A 1 74 ? -9.131 3.070 -0.875 1.00 91.56 74 ARG A O 1
ATOM 631 N N . ILE A 1 75 ? -9.274 0.904 -1.461 1.00 94.31 75 ILE A N 1
ATOM 632 C CA . ILE A 1 75 ? -10.161 0.515 -0.355 1.00 94.31 75 ILE A CA 1
ATOM 633 C C . ILE A 1 75 ? -9.447 0.687 0.992 1.00 94.31 75 ILE A C 1
ATOM 635 O O . ILE A 1 75 ? -10.024 1.239 1.926 1.00 94.31 75 ILE A O 1
ATOM 639 N N . PHE A 1 76 ? -8.184 0.269 1.087 1.00 96.56 76 PHE A N 1
ATOM 640 C CA . PHE A 1 76 ? -7.377 0.425 2.294 1.00 96.56 76 PHE A CA 1
ATOM 641 C C . PHE A 1 76 ? -7.195 1.897 2.670 1.00 96.56 76 PHE A C 1
ATOM 643 O O . PHE A 1 76 ? -7.464 2.266 3.810 1.00 96.56 76 PHE A O 1
ATOM 650 N N . ARG A 1 77 ? -6.852 2.761 1.704 1.00 96.44 77 ARG A N 1
ATOM 651 C CA . ARG A 1 77 ? -6.750 4.211 1.936 1.00 96.44 77 ARG A CA 1
ATOM 652 C C . ARG A 1 77 ? -8.066 4.802 2.448 1.00 96.44 77 ARG A C 1
ATOM 654 O O . ARG A 1 77 ? -8.059 5.560 3.405 1.00 96.44 77 ARG A O 1
ATOM 661 N N . GLN 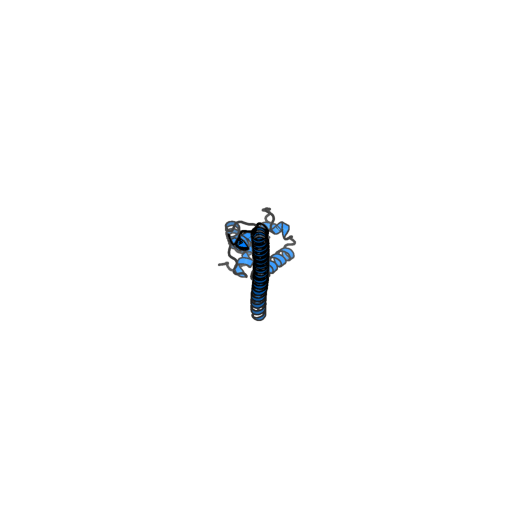A 1 78 ? -9.204 4.385 1.888 1.00 97.38 78 GLN A N 1
ATOM 662 C CA . GLN A 1 78 ? -10.521 4.812 2.381 1.00 97.38 78 GLN A CA 1
ATOM 663 C C . GLN A 1 78 ? -10.782 4.384 3.835 1.00 97.38 78 GLN A C 1
ATOM 665 O O . GLN A 1 78 ? -11.442 5.111 4.579 1.00 97.38 78 GLN A O 1
ATOM 670 N N . ILE A 1 79 ? -10.282 3.217 4.251 1.00 98.00 79 ILE A N 1
ATOM 671 C CA . ILE A 1 79 ? -10.364 2.757 5.644 1.00 98.00 79 ILE A CA 1
ATOM 672 C C . ILE A 1 79 ? -9.471 3.619 6.544 1.00 98.00 79 ILE A C 1
ATOM 674 O O . ILE A 1 79 ? -9.947 4.050 7.596 1.00 98.00 79 ILE A O 1
ATOM 678 N N . GLU A 1 80 ? -8.227 3.900 6.138 1.00 97.62 80 GLU A N 1
ATOM 679 C CA . GLU A 1 80 ? -7.315 4.800 6.865 1.00 97.62 80 GLU A CA 1
ATOM 680 C C . GLU A 1 80 ? -7.931 6.194 7.032 1.00 97.62 80 GLU A C 1
ATOM 682 O O . GLU A 1 80 ? -8.035 6.691 8.151 1.00 97.62 80 GLU A O 1
ATOM 687 N N . ASP A 1 81 ? -8.419 6.795 5.945 1.00 98.06 81 ASP A N 1
ATOM 688 C CA . ASP A 1 81 ? -9.029 8.128 5.947 1.00 98.06 81 ASP A CA 1
ATOM 689 C C . ASP A 1 81 ? -10.241 8.190 6.875 1.00 98.06 81 ASP A C 1
ATOM 691 O O . ASP A 1 81 ? -10.431 9.150 7.627 1.00 98.06 81 ASP A O 1
ATOM 695 N N . ARG A 1 82 ? -11.064 7.137 6.864 1.00 98.25 82 ARG A N 1
ATOM 696 C CA . ARG A 1 82 ? -12.206 7.029 7.769 1.00 98.25 82 ARG A CA 1
ATOM 697 C C . ARG A 1 82 ? -11.759 6.889 9.220 1.00 98.25 82 ARG A C 1
ATOM 699 O O . ARG A 1 82 ? -12.383 7.492 10.086 1.00 98.25 82 ARG A O 1
ATOM 706 N N . ALA A 1 83 ? -10.701 6.132 9.494 1.00 97.94 83 ALA A N 1
ATOM 707 C CA . ALA A 1 83 ? -10.144 6.003 10.835 1.00 97.94 83 ALA A CA 1
ATOM 708 C C . ALA A 1 83 ? -9.612 7.352 11.349 1.00 97.94 83 ALA A C 1
ATOM 710 O O . ALA A 1 83 ? -9.969 7.765 12.450 1.00 97.94 83 ALA A O 1
ATOM 711 N N . MET A 1 84 ? -8.841 8.074 10.534 1.00 98.31 84 MET A N 1
ATOM 712 C CA . MET A 1 84 ? -8.318 9.400 10.881 1.00 98.31 84 MET A CA 1
ATOM 713 C C . MET A 1 84 ? -9.445 10.379 11.225 1.00 98.31 84 MET A C 1
ATOM 715 O O . MET A 1 84 ? -9.406 11.012 12.278 1.00 98.31 84 MET A O 1
ATOM 719 N N . LYS A 1 85 ? -10.499 10.433 10.398 1.00 98.25 85 LYS A N 1
ATOM 720 C CA . LYS A 1 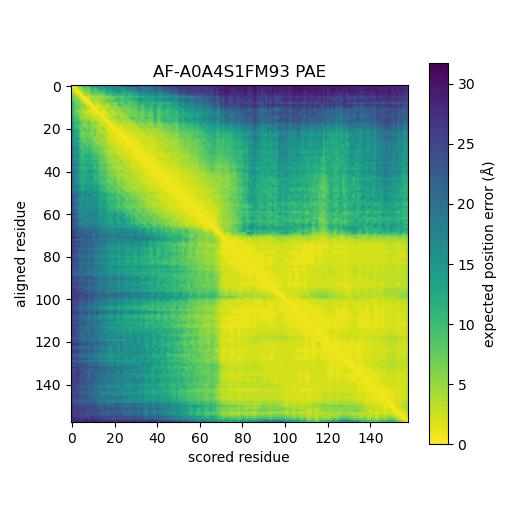85 ? -11.670 11.294 10.634 1.00 98.25 85 LYS A CA 1
ATOM 721 C C . LYS A 1 85 ? -12.465 10.895 11.878 1.00 98.25 85 LYS A C 1
ATOM 723 O O . LYS A 1 85 ? -12.838 11.759 12.659 1.00 98.25 85 LYS A O 1
ATOM 728 N N . LEU A 1 86 ? -12.731 9.601 12.069 1.00 97.50 86 LEU A N 1
ATOM 729 C CA . LEU A 1 86 ? -13.542 9.115 13.193 1.00 97.50 86 LEU A CA 1
ATOM 730 C C . LEU A 1 86 ? -12.843 9.266 14.542 1.00 97.50 86 LEU A C 1
ATOM 732 O O . LEU A 1 86 ? -13.509 9.478 15.550 1.00 97.50 86 LEU A O 1
ATOM 736 N N . PHE A 1 87 ? -11.523 9.095 14.572 1.00 97.00 87 PHE A N 1
ATOM 737 C CA . PHE A 1 87 ? -10.765 9.064 15.817 1.00 97.00 87 PHE A CA 1
ATOM 738 C C . PHE A 1 87 ? -9.938 10.320 16.054 1.00 97.00 87 PHE A C 1
ATOM 740 O O . PHE A 1 87 ? -9.313 10.395 17.107 1.00 97.00 87 PHE A O 1
ATOM 747 N N . GLY A 1 88 ? -9.917 11.280 15.124 1.00 97.50 88 GLY A N 1
ATOM 748 C CA . GLY A 1 88 ? -9.129 12.508 15.238 1.00 97.50 88 GLY A CA 1
ATOM 749 C C . GLY A 1 88 ? -7.640 12.218 15.423 1.00 97.50 88 GLY A C 1
ATOM 750 O O . GLY A 1 88 ? -7.038 12.721 16.367 1.00 97.50 88 GLY A O 1
ATOM 751 N N . VAL A 1 89 ? -7.088 11.329 14.593 1.00 97.56 89 VAL A N 1
ATOM 752 C CA . VAL A 1 89 ? -5.667 10.945 14.610 1.00 97.56 89 VAL A CA 1
ATOM 753 C C . VAL A 1 89 ? -5.057 11.142 13.231 1.00 97.56 89 VAL A C 1
ATOM 755 O O . VAL A 1 89 ? -5.751 11.066 12.217 1.00 97.56 89 VAL A O 1
ATOM 758 N N . THR A 1 90 ? -3.751 11.351 13.183 1.00 97.69 90 THR A N 1
ATOM 759 C CA . THR A 1 90 ? -2.991 11.500 11.941 1.00 97.69 90 THR A CA 1
ATOM 760 C C . THR A 1 90 ? -2.433 10.165 11.447 1.00 97.69 90 THR A C 1
ATOM 762 O O . THR A 1 90 ? -2.259 9.206 12.205 1.00 97.69 90 THR A O 1
ATOM 765 N N . LYS A 1 91 ? -2.076 10.104 10.158 1.00 97.06 91 LYS A N 1
ATOM 766 C CA . LYS A 1 91 ? -1.404 8.932 9.577 1.00 97.06 91 LYS A CA 1
ATOM 767 C C . LYS A 1 91 ? -0.075 8.622 10.271 1.00 97.06 91 LYS A C 1
ATOM 769 O O . LYS A 1 91 ? 0.238 7.459 10.506 1.00 97.06 91 LYS A O 1
ATOM 774 N N . ILE A 1 92 ? 0.680 9.655 10.643 1.00 97.44 92 ILE A N 1
ATOM 775 C CA . ILE A 1 92 ? 1.964 9.510 11.342 1.00 97.44 92 ILE A CA 1
ATOM 776 C C . ILE A 1 92 ? 1.758 8.818 12.694 1.00 97.44 92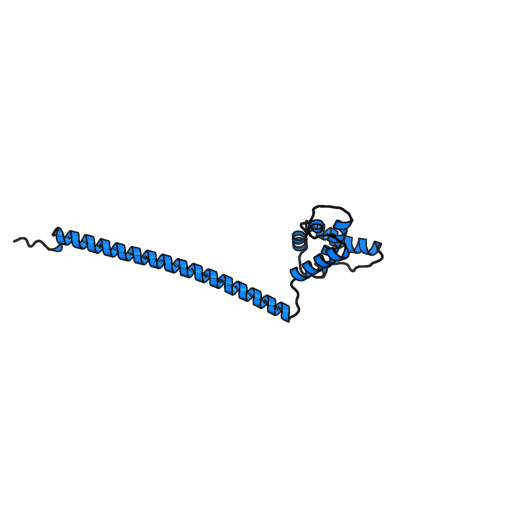 ILE A C 1
ATOM 778 O O . ILE A 1 92 ? 2.507 7.907 13.041 1.00 97.44 92 ILE A O 1
ATOM 782 N N . GLU A 1 93 ? 0.712 9.181 13.436 1.00 96.94 93 GLU A N 1
ATOM 783 C CA . GLU A 1 93 ? 0.385 8.532 14.709 1.00 96.94 93 GLU A CA 1
ATOM 784 C C . GLU A 1 93 ? -0.036 7.072 14.525 1.00 96.94 93 GLU A C 1
ATOM 786 O O . GLU A 1 93 ? 0.398 6.209 15.288 1.00 96.94 93 GLU A O 1
ATOM 791 N N . ILE A 1 94 ? -0.817 6.767 13.485 1.00 97.00 94 ILE A N 1
ATOM 792 C CA . ILE A 1 94 ? -1.207 5.388 13.152 1.00 97.00 94 ILE A CA 1
ATOM 793 C C . ILE A 1 94 ? 0.035 4.517 12.905 1.00 97.00 94 ILE A C 1
ATOM 795 O O . ILE A 1 94 ? 0.134 3.425 13.477 1.00 97.00 94 ILE A O 1
ATOM 799 N N . LEU A 1 95 ? 0.990 5.011 12.111 1.00 96.81 95 LEU A N 1
ATOM 800 C CA . LEU A 1 95 ? 2.226 4.304 11.740 1.00 96.81 95 LEU A CA 1
ATOM 801 C C . LEU A 1 95 ? 3.309 4.333 12.832 1.00 96.81 95 LEU A C 1
ATOM 803 O O . LEU A 1 95 ? 4.272 3.567 12.782 1.00 96.81 95 LEU A O 1
ATOM 807 N N . SER A 1 96 ? 3.154 5.200 13.833 1.00 96.38 96 SER A N 1
ATOM 808 C CA . SER A 1 96 ? 4.087 5.346 14.948 1.00 96.38 96 SER A CA 1
ATOM 809 C C . SER A 1 96 ? 4.224 4.045 15.747 1.00 96.38 96 SER A C 1
ATOM 811 O O . SER A 1 96 ? 3.223 3.339 15.923 1.00 96.38 96 SER A O 1
ATOM 813 N N . PRO A 1 97 ? 5.404 3.749 16.336 1.00 95.06 97 PRO A N 1
ATOM 814 C CA . PRO A 1 97 ? 5.599 2.604 17.224 1.00 95.06 97 PRO A CA 1
ATOM 815 C C . PRO A 1 97 ? 4.771 2.661 18.522 1.00 95.06 97 PRO A C 1
ATOM 817 O O . PRO A 1 97 ? 4.596 1.607 19.138 1.00 95.06 97 PRO A O 1
ATOM 820 N N . ARG A 1 98 ? 4.202 3.822 18.896 1.00 94.06 98 ARG A N 1
ATOM 821 C CA . ARG A 1 98 ? 3.433 4.063 20.138 1.00 94.06 98 ARG A CA 1
ATOM 822 C C . ARG A 1 98 ? 2.410 2.964 20.462 1.00 94.06 98 ARG A C 1
ATOM 824 O O . ARG A 1 98 ? 1.727 2.438 19.582 1.00 94.06 98 ARG A O 1
ATOM 831 N N . ARG A 1 99 ? 2.292 2.601 21.740 1.00 91.94 99 ARG A N 1
ATOM 832 C CA . ARG A 1 99 ? 1.400 1.525 22.221 1.00 91.94 99 ARG A CA 1
ATOM 833 C C . ARG A 1 99 ? 0.250 2.035 23.088 1.00 91.94 99 ARG A C 1
ATOM 835 O O . ARG A 1 99 ? -0.378 1.243 23.784 1.00 91.94 99 ARG A O 1
ATOM 842 N N . ASP A 1 100 ? -0.029 3.331 23.037 1.00 94.94 100 ASP A N 1
ATOM 843 C CA . ASP A 1 100 ? -1.155 3.911 23.752 1.00 94.94 100 ASP A CA 1
ATOM 844 C C . ASP A 1 100 ? -2.476 3.254 23.313 1.00 94.94 100 ASP A C 1
ATOM 846 O O . ASP A 1 100 ? -2.643 2.797 22.174 1.00 94.94 100 ASP A O 1
ATOM 850 N N . GLN A 1 101 ? -3.417 3.164 24.251 1.00 94.62 101 GLN A N 1
ATOM 851 C CA . GLN A 1 101 ? -4.649 2.408 24.054 1.00 94.62 101 GLN A CA 1
ATOM 852 C C . GLN A 1 101 ? -5.491 2.963 22.897 1.00 94.62 101 GLN A C 1
ATOM 854 O O . GLN A 1 101 ? -6.112 2.179 22.172 1.00 94.62 101 GLN A O 1
ATOM 859 N N . ARG A 1 102 ? -5.480 4.289 22.694 1.00 95.75 102 ARG A N 1
ATOM 860 C CA . ARG A 1 102 ? -6.230 4.969 21.632 1.00 95.75 102 ARG A CA 1
ATOM 861 C C . ARG A 1 102 ? -5.683 4.588 20.262 1.00 95.75 102 ARG A C 1
ATOM 863 O O . ARG A 1 102 ? -6.426 4.017 19.468 1.00 95.75 102 ARG A O 1
ATOM 870 N N . ILE A 1 103 ? -4.400 4.806 19.984 1.00 96.94 103 ILE A N 1
ATOM 871 C CA . ILE A 1 103 ? -3.801 4.465 18.689 1.00 96.94 103 ILE A CA 1
ATOM 872 C C . ILE A 1 103 ? -3.824 2.948 18.462 1.00 96.94 103 ILE A C 1
ATOM 874 O O . ILE A 1 103 ? -4.136 2.496 17.359 1.00 96.94 103 ILE A O 1
ATOM 878 N N . ALA A 1 104 ? -3.583 2.130 19.493 1.00 96.19 104 ALA A N 1
ATOM 879 C CA . ALA A 1 104 ? -3.718 0.679 19.374 1.00 96.19 104 ALA A CA 1
ATOM 880 C C . ALA A 1 104 ? -5.146 0.260 18.978 1.00 96.19 104 ALA A C 1
ATOM 882 O O . ALA A 1 104 ? -5.315 -0.661 18.179 1.00 96.19 104 ALA A O 1
ATOM 883 N N . PHE A 1 105 ? -6.175 0.935 19.499 1.00 96.69 105 PHE A N 1
ATOM 884 C CA . PHE A 1 105 ? -7.563 0.719 19.095 1.00 96.69 105 PHE A CA 1
ATOM 885 C C . PHE A 1 105 ? -7.817 1.145 17.644 1.00 96.69 105 PHE A C 1
ATOM 887 O O . PHE A 1 105 ? -8.453 0.392 16.903 1.00 96.69 105 PHE A O 1
ATOM 894 N N . VAL A 1 106 ? -7.277 2.289 17.211 1.00 97.75 106 VAL A N 1
ATOM 895 C CA . VAL A 1 106 ? -7.390 2.749 15.816 1.00 97.75 106 VAL A CA 1
ATOM 896 C C . VAL A 1 106 ? -6.734 1.765 14.846 1.00 97.75 106 VAL A C 1
ATOM 898 O O . VAL A 1 106 ? -7.341 1.405 13.839 1.00 97.75 106 VAL A O 1
ATOM 901 N N . ARG A 1 107 ? -5.539 1.243 15.153 1.00 97.38 107 ARG A N 1
ATOM 902 C CA . ARG A 1 107 ? -4.912 0.208 14.311 1.00 97.38 107 ARG A CA 1
ATOM 903 C C . ARG A 1 107 ? -5.761 -1.051 14.246 1.00 97.38 107 ARG A C 1
ATOM 905 O O . ARG A 1 107 ? -5.970 -1.578 13.163 1.00 97.38 107 ARG A O 1
ATOM 912 N N . SER A 1 108 ? -6.307 -1.503 15.377 1.00 97.12 108 SER A N 1
ATOM 913 C CA . SER A 1 108 ? -7.232 -2.640 15.410 1.00 97.12 108 SER A CA 1
ATOM 914 C C . SER A 1 108 ? -8.472 -2.419 14.533 1.00 97.12 108 SER A C 1
ATOM 916 O O . SER A 1 108 ? -8.875 -3.348 13.834 1.00 97.12 108 SER A O 1
ATOM 918 N N . PHE A 1 109 ? -9.027 -1.199 14.502 1.00 97.81 109 PHE A N 1
ATOM 919 C CA . PHE A 1 109 ? -10.091 -0.820 13.563 1.00 97.81 109 PHE A CA 1
ATOM 920 C C . PHE A 1 109 ? -9.635 -1.004 12.110 1.00 97.81 109 PHE A C 1
ATOM 922 O O . PHE A 1 109 ? -10.321 -1.678 11.341 1.00 97.81 109 PHE A O 1
ATOM 929 N N . ILE A 1 110 ? -8.474 -0.450 11.738 1.00 97.94 110 ILE A N 1
ATOM 930 C CA . ILE A 1 110 ? -7.964 -0.523 10.361 1.00 97.94 110 ILE A CA 1
ATOM 931 C C . ILE A 1 110 ? -7.716 -1.982 9.963 1.00 97.94 110 ILE A C 1
ATOM 933 O O . ILE A 1 110 ? -8.205 -2.406 8.920 1.00 97.94 110 ILE A O 1
ATOM 937 N N . CYS A 1 111 ? -7.050 -2.773 10.812 1.00 97.31 111 CYS A N 1
ATOM 938 C CA . CYS A 1 111 ? -6.775 -4.190 10.561 1.00 97.31 111 CYS A CA 1
ATOM 939 C C . CYS A 1 111 ? -8.055 -4.989 10.302 1.00 97.31 111 CYS A C 1
ATOM 941 O O . CYS A 1 111 ? -8.137 -5.723 9.318 1.00 97.31 111 CYS A O 1
ATOM 943 N N . TYR A 1 112 ? -9.058 -4.835 11.172 1.00 97.38 112 TYR A N 1
ATOM 944 C CA . TYR A 1 112 ? -10.328 -5.545 11.054 1.00 97.38 112 TYR A CA 1
ATOM 945 C C . TYR A 1 112 ? -11.033 -5.222 9.730 1.00 97.38 112 TYR A C 1
ATOM 947 O O . TYR A 1 112 ? -11.451 -6.129 9.010 1.00 97.38 112 TYR A O 1
ATOM 955 N N . TRP A 1 113 ? -11.137 -3.940 9.370 1.00 97.50 113 TRP A N 1
ATOM 956 C CA . TRP A 1 113 ? -11.808 -3.546 8.131 1.00 97.50 113 TRP A CA 1
ATOM 957 C C . TRP A 1 113 ? -10.995 -3.878 6.883 1.00 97.50 113 TRP A C 1
ATOM 959 O O . TRP A 1 113 ? -11.590 -4.268 5.881 1.00 97.50 113 TRP A O 1
ATOM 969 N N . ALA A 1 114 ? -9.665 -3.792 6.938 1.00 96.88 114 ALA A N 1
ATOM 970 C CA . ALA A 1 114 ? -8.791 -4.174 5.833 1.00 96.88 114 ALA A CA 1
ATOM 971 C C . ALA A 1 114 ? -8.958 -5.660 5.496 1.00 96.88 114 ALA A C 1
ATOM 973 O O . ALA A 1 114 ? -9.241 -5.989 4.345 1.00 96.88 114 ALA A O 1
ATOM 974 N N . CYS A 1 115 ? -8.918 -6.537 6.504 1.00 95.44 115 CYS A N 1
ATOM 975 C CA . CYS A 1 115 ? -9.127 -7.977 6.323 1.00 95.44 115 CYS A CA 1
ATOM 976 C C . CYS A 1 115 ? -10.524 -8.316 5.764 1.00 95.44 115 CYS A C 1
ATOM 978 O O . CYS A 1 115 ? -10.695 -9.323 5.091 1.00 95.44 115 CYS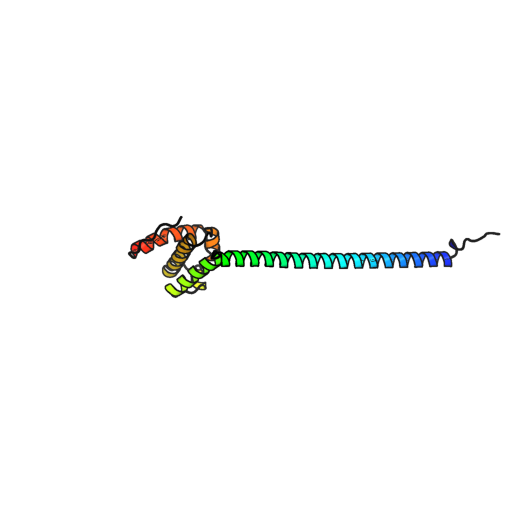 A O 1
ATOM 980 N N . ARG A 1 116 ? -11.545 -7.487 6.030 1.00 94.56 116 ARG A N 1
ATOM 981 C CA . ARG A 1 116 ? -12.916 -7.714 5.533 1.00 94.56 116 ARG A CA 1
ATOM 982 C C . ARG A 1 116 ? -13.199 -7.149 4.147 1.00 94.56 116 ARG A C 1
ATOM 984 O O . ARG A 1 116 ? -14.184 -7.543 3.528 1.00 94.56 116 ARG A O 1
ATOM 991 N N . ARG A 1 117 ? -12.463 -6.122 3.731 1.00 94.69 117 ARG A N 1
ATOM 992 C CA . ARG A 1 117 ? -12.811 -5.295 2.563 1.00 94.69 117 ARG A CA 1
ATOM 993 C C . ARG A 1 117 ? -11.776 -5.368 1.451 1.00 94.69 117 ARG A C 1
ATOM 995 O O . ARG A 1 117 ? -12.041 -4.851 0.374 1.00 94.69 117 ARG A O 1
ATOM 1002 N N . THR A 1 118 ? -10.623 -5.969 1.714 1.00 93.88 118 THR A N 1
ATOM 1003 C CA . THR A 1 118 ? -9.527 -6.122 0.757 1.00 93.88 118 THR A CA 1
ATOM 1004 C C . THR A 1 118 ? -9.100 -7.581 0.702 1.00 93.88 118 THR A C 1
ATOM 1006 O O . THR A 1 118 ? -9.364 -8.331 1.640 1.00 93.88 118 THR A O 1
ATOM 1009 N N . THR A 1 119 ? -8.410 -7.974 -0.365 1.00 92.94 119 THR A N 1
ATOM 1010 C CA . THR A 1 119 ? -7.755 -9.289 -0.457 1.00 92.94 119 THR A CA 1
ATOM 1011 C C . THR A 1 119 ? -6.289 -9.249 -0.011 1.00 92.94 119 THR A C 1
ATOM 1013 O O . THR A 1 119 ? -5.513 -10.133 -0.361 1.00 92.94 119 THR A O 1
ATOM 1016 N N . PHE A 1 120 ? -5.884 -8.225 0.754 1.00 94.31 120 PHE A N 1
ATOM 1017 C CA . PHE A 1 120 ? -4.531 -8.153 1.302 1.00 94.31 120 PHE A CA 1
ATOM 1018 C C . PHE A 1 120 ? -4.273 -9.267 2.316 1.00 94.31 120 PHE A C 1
ATOM 1020 O O . PHE A 1 120 ? -5.114 -9.566 3.165 1.00 94.31 120 PHE A O 1
ATOM 1027 N N . SER A 1 121 ? -3.068 -9.832 2.263 1.00 95.00 121 SER A N 1
ATOM 1028 C CA . SER A 1 121 ? -2.604 -10.784 3.267 1.00 95.00 121 SER A CA 1
ATOM 1029 C C . SER A 1 121 ? -2.266 -10.083 4.595 1.00 95.00 121 SER A C 1
ATOM 1031 O O . SER A 1 121 ? -2.069 -8.865 4.646 1.00 95.00 121 SER A O 1
ATOM 1033 N N . LEU A 1 122 ? -2.163 -10.837 5.698 1.00 95.38 122 LEU A N 1
ATOM 1034 C CA . LEU A 1 122 ? -1.743 -10.269 6.991 1.00 95.38 122 LEU A CA 1
ATOM 1035 C C . LEU A 1 122 ? -0.345 -9.618 6.927 1.00 95.38 122 LEU A C 1
ATOM 1037 O O . LEU A 1 122 ? -0.193 -8.531 7.489 1.00 95.38 122 LEU A O 1
ATOM 1041 N N . PRO A 1 123 ? 0.655 -10.205 6.232 1.00 97.12 123 PRO A N 1
ATOM 1042 C CA . PRO A 1 123 ? 1.922 -9.525 5.968 1.00 97.12 123 PRO A CA 1
ATOM 1043 C C . PRO A 1 123 ? 1.772 -8.218 5.183 1.00 97.12 123 PRO A C 1
ATOM 1045 O O . PRO A 1 123 ? 2.425 -7.237 5.530 1.00 97.12 123 PRO A O 1
ATOM 1048 N N . ASP A 1 124 ? 0.898 -8.156 4.173 1.00 96.81 124 ASP A N 1
ATOM 1049 C CA . ASP A 1 124 ? 0.671 -6.922 3.402 1.00 96.81 124 ASP A CA 1
ATOM 1050 C C . ASP A 1 124 ? 0.098 -5.807 4.272 1.00 96.81 124 ASP A C 1
ATOM 1052 O O . ASP A 1 124 ? 0.613 -4.690 4.273 1.00 96.81 124 ASP A O 1
ATOM 1056 N N . ILE A 1 125 ? -0.929 -6.121 5.066 1.00 97.00 125 ILE A N 1
ATOM 1057 C CA . ILE A 1 125 ? -1.523 -5.173 6.017 1.00 97.00 125 ILE A CA 1
ATOM 1058 C C . ILE A 1 125 ? -0.478 -4.738 7.054 1.00 97.00 125 ILE A C 1
ATOM 1060 O O . ILE A 1 125 ? -0.423 -3.564 7.419 1.00 97.00 125 ILE A O 1
ATOM 1064 N N . GLY A 1 126 ? 0.379 -5.663 7.496 1.00 96.75 126 GLY A N 1
ATOM 1065 C CA . GLY A 1 126 ? 1.508 -5.383 8.378 1.00 96.75 126 GLY A CA 1
ATOM 1066 C C . GLY A 1 126 ? 2.472 -4.362 7.783 1.00 96.75 126 GLY A C 1
ATOM 1067 O O . GLY A 1 126 ? 2.756 -3.347 8.416 1.00 96.75 126 GLY A O 1
ATOM 1068 N N . ARG A 1 127 ? 2.893 -4.562 6.529 1.00 97.31 127 ARG A N 1
ATOM 1069 C CA . ARG A 1 127 ? 3.741 -3.611 5.793 1.00 97.31 127 ARG A CA 1
ATOM 1070 C C . ARG A 1 127 ? 3.085 -2.238 5.661 1.00 97.31 127 ARG A C 1
ATOM 1072 O O . ARG A 1 127 ? 3.743 -1.233 5.904 1.00 97.31 127 ARG A O 1
ATOM 1079 N N . LEU A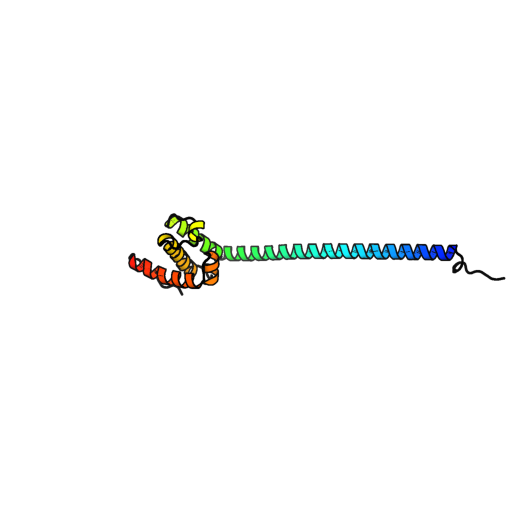 1 128 ? 1.788 -2.189 5.349 1.00 96.81 128 LEU A N 1
ATOM 1080 C CA . LEU A 1 128 ? 1.038 -0.933 5.230 1.00 96.81 128 LEU A CA 1
ATOM 1081 C C . LEU A 1 128 ? 0.943 -0.161 6.555 1.00 96.81 128 LEU A C 1
ATOM 1083 O O . LEU A 1 128 ? 0.930 1.066 6.537 1.00 96.81 128 LEU A O 1
ATOM 1087 N N . LEU A 1 129 ? 0.887 -0.861 7.693 1.00 96.44 129 LEU A N 1
ATOM 1088 C CA . LEU A 1 129 ? 0.783 -0.263 9.030 1.00 96.44 129 LEU A CA 1
ATOM 1089 C C . LEU A 1 129 ? 2.115 -0.168 9.788 1.00 96.44 129 LEU A C 1
ATOM 1091 O O . LEU A 1 129 ? 2.112 0.273 10.938 1.00 96.44 129 LEU A O 1
ATOM 1095 N N . ASN A 1 130 ? 3.228 -0.577 9.174 1.00 96.62 130 ASN A N 1
ATOM 1096 C CA . ASN A 1 130 ? 4.541 -0.707 9.811 1.00 96.62 130 ASN A CA 1
ATOM 1097 C C . ASN A 1 130 ? 4.517 -1.610 11.067 1.00 96.62 130 ASN A C 1
ATOM 1099 O O . ASN A 1 130 ? 4.934 -1.210 12.157 1.00 96.62 130 ASN A O 1
ATOM 1103 N N . ARG A 1 131 ? 3.941 -2.816 10.941 1.00 95.81 131 ARG A N 1
ATOM 1104 C CA . ARG A 1 131 ? 3.761 -3.795 12.028 1.00 95.81 131 ARG A CA 1
ATOM 1105 C C . ARG A 1 131 ? 3.982 -5.231 11.571 1.00 95.81 131 ARG A C 1
ATOM 1107 O O . ARG A 1 131 ? 3.684 -5.586 10.435 1.00 95.81 131 ARG A O 1
ATOM 1114 N N . ASP A 1 132 ? 4.388 -6.080 12.511 1.00 96.81 132 ASP A N 1
ATOM 1115 C CA . ASP A 1 132 ? 4.479 -7.520 12.278 1.00 96.81 132 ASP A CA 1
ATOM 1116 C C . ASP A 1 132 ? 3.113 -8.142 11.992 1.00 96.81 132 ASP A C 1
ATOM 1118 O O . ASP A 1 132 ? 2.101 -7.801 12.613 1.00 96.81 132 ASP A O 1
ATOM 1122 N N . HIS A 1 133 ? 3.086 -9.124 11.092 1.00 95.38 133 HIS A N 1
ATOM 1123 C CA . HIS A 1 133 ? 1.864 -9.837 10.716 1.00 95.38 133 HIS A CA 1
ATOM 1124 C C . HIS A 1 133 ? 1.181 -10.521 11.920 1.00 95.38 133 HIS A C 1
ATOM 1126 O O . HIS A 1 133 ? -0.047 -10.592 11.976 1.00 95.38 133 HIS A O 1
ATOM 1132 N N . THR A 1 134 ? 1.947 -10.953 12.929 1.00 96.88 134 THR A N 1
ATOM 1133 C CA . THR A 1 134 ? 1.427 -11.486 14.201 1.00 96.88 134 THR A CA 1
ATOM 1134 C C . THR A 1 134 ? 0.690 -10.419 15.016 1.00 96.88 134 THR A C 1
ATOM 1136 O O . THR A 1 134 ? -0.349 -10.697 15.620 1.00 96.88 134 THR A O 1
ATOM 1139 N N . SER A 1 135 ? 1.156 -9.165 14.971 1.00 95.62 135 SER A N 1
ATOM 1140 C CA . SER A 1 135 ? 0.454 -8.024 15.568 1.00 95.62 135 SER A CA 1
ATOM 1141 C C . SER A 1 135 ? -0.862 -7.744 14.844 1.00 95.62 135 SER A C 1
ATOM 1143 O O . SER A 1 135 ? -1.864 -7.440 15.493 1.00 95.62 135 SER A O 1
ATOM 1145 N N . ILE A 1 136 ? -0.896 -7.895 13.515 1.00 96.75 136 ILE A N 1
ATOM 1146 C CA . ILE A 1 136 ? -2.129 -7.772 12.722 1.00 96.75 136 ILE A CA 1
ATOM 1147 C C . ILE A 1 136 ? -3.122 -8.880 13.086 1.00 96.75 136 ILE A C 1
ATOM 1149 O O . ILE A 1 136 ? -4.299 -8.589 13.309 1.00 96.75 136 ILE A O 1
ATOM 1153 N N . LEU A 1 137 ? -2.650 -10.123 13.227 1.00 95.44 137 LEU A N 1
ATOM 1154 C CA . LEU A 1 137 ? -3.463 -11.264 13.654 1.00 95.44 137 LEU A CA 1
ATOM 1155 C C . LEU A 1 137 ? -4.111 -11.015 15.026 1.00 95.44 137 LEU A C 1
ATOM 1157 O O . LEU A 1 137 ? -5.327 -11.149 15.182 1.00 95.44 137 LEU A O 1
ATOM 1161 N N . ALA A 1 138 ? -3.325 -10.580 16.013 1.00 94.88 138 ALA A N 1
ATOM 1162 C CA . ALA A 1 138 ? -3.850 -10.242 17.333 1.00 94.88 138 ALA A CA 1
ATOM 1163 C C . ALA A 1 138 ? -4.837 -9.060 17.275 1.00 94.88 138 ALA A C 1
ATOM 1165 O O . ALA A 1 138 ? -5.870 -9.071 17.949 1.00 94.88 138 ALA A O 1
ATOM 1166 N N . ALA A 1 139 ? -4.547 -8.044 16.458 1.00 95.19 139 ALA A N 1
ATOM 1167 C CA . ALA A 1 139 ? -5.390 -6.864 16.308 1.00 95.19 139 ALA A CA 1
ATOM 1168 C C . ALA A 1 139 ? -6.751 -7.184 15.668 1.00 95.19 139 ALA A C 1
ATOM 1170 O O . ALA A 1 139 ? -7.761 -6.672 16.156 1.00 95.19 139 ALA A O 1
ATOM 1171 N N . LYS A 1 140 ? -6.799 -8.037 14.628 1.00 94.44 140 LYS A N 1
ATOM 1172 C CA . LYS A 1 140 ? -8.058 -8.414 13.956 1.00 94.44 140 LYS A CA 1
ATOM 1173 C C . LYS A 1 140 ? -8.990 -9.195 14.884 1.00 94.44 140 LYS A C 1
ATOM 1175 O O . LYS A 1 140 ? -10.189 -8.937 14.877 1.00 94.44 140 LYS A O 1
ATOM 1180 N N . ARG A 1 141 ? -8.434 -10.082 15.720 1.00 93.62 141 ARG A N 1
ATOM 1181 C CA . ARG A 1 141 ? -9.185 -10.893 16.693 1.00 93.62 141 ARG A CA 1
ATOM 1182 C C . ARG A 1 141 ? -9.706 -10.064 17.868 1.00 93.62 141 ARG A C 1
ATOM 1184 O O . ARG A 1 141 ? -10.875 -10.151 18.220 1.00 93.62 141 ARG A O 1
ATOM 1191 N N . ARG A 1 142 ? -8.860 -9.204 18.444 1.00 93.94 142 ARG A N 1
ATOM 1192 C CA . ARG A 1 142 ? -9.225 -8.388 19.617 1.00 93.94 142 ARG A CA 1
ATOM 1193 C C . ARG A 1 142 ? -10.208 -7.264 19.295 1.00 93.94 142 ARG A C 1
ATOM 1195 O O . ARG A 1 142 ? -10.842 -6.731 20.204 1.00 93.94 142 ARG A O 1
ATOM 1202 N N . TYR A 1 143 ? -10.313 -6.836 18.035 1.00 96.19 143 TYR A N 1
ATOM 1203 C CA . TYR A 1 143 ? -11.187 -5.719 17.681 1.00 96.19 143 TYR A CA 1
ATOM 1204 C C . TYR A 1 143 ? -12.679 -6.028 17.927 1.00 96.19 143 TYR A C 1
ATOM 1206 O O . TYR A 1 143 ? -13.291 -5.264 18.676 1.00 96.19 143 TYR A O 1
ATOM 1214 N N . PRO A 1 144 ? -13.266 -7.132 17.415 1.00 95.81 144 PRO A N 1
ATOM 1215 C CA . PRO A 1 144 ? -14.618 -7.558 17.787 1.00 95.81 144 PRO A CA 1
ATOM 1216 C C . PRO A 1 144 ? -14.836 -7.670 19.298 1.00 95.81 144 PRO A C 1
ATOM 1218 O O . PRO A 1 144 ? -15.812 -7.120 19.799 1.00 95.81 144 PRO A O 1
ATOM 1221 N N . GLU A 1 145 ? -13.899 -8.280 20.034 1.00 94.31 145 GLU A N 1
ATOM 1222 C CA . GLU A 1 145 ? -13.975 -8.431 21.497 1.00 94.31 145 GLU A CA 1
ATOM 1223 C C . GLU A 1 145 ? -14.099 -7.066 22.201 1.00 94.31 145 GLU A C 1
ATOM 1225 O O . GLU A 1 145 ? -14.952 -6.859 23.064 1.00 94.31 145 GLU A O 1
ATOM 1230 N N . ARG A 1 146 ? -13.279 -6.086 21.798 1.00 94.31 146 ARG A N 1
ATOM 1231 C CA . ARG A 1 146 ? -13.338 -4.713 22.328 1.00 94.31 146 ARG A CA 1
ATOM 1232 C C . ARG A 1 146 ? -14.648 -4.013 21.977 1.00 94.31 146 ARG A C 1
ATOM 1234 O O . ARG A 1 146 ? -15.128 -3.208 22.766 1.00 94.31 146 ARG A O 1
ATOM 1241 N N . ARG A 1 147 ? -15.217 -4.285 20.801 1.00 95.56 147 ARG A N 1
ATOM 1242 C CA . ARG A 1 147 ? -16.482 -3.680 20.361 1.00 95.56 147 ARG A CA 1
ATOM 1243 C C . ARG A 1 147 ? -17.684 -4.298 21.060 1.00 95.56 147 ARG A C 1
ATOM 1245 O O . ARG A 1 147 ? -18.579 -3.543 21.434 1.00 95.56 147 ARG A O 1
ATOM 1252 N N . ALA A 1 148 ? -17.652 -5.598 21.340 1.00 95.44 148 ALA A N 1
ATOM 1253 C CA . ALA A 1 148 ? -18.673 -6.276 22.130 1.00 95.44 148 ALA A CA 1
ATOM 1254 C C . ALA A 1 148 ? -18.787 -5.660 23.533 1.00 95.44 148 ALA A C 1
ATOM 1256 O O . ALA A 1 148 ? -19.886 -5.329 23.967 1.00 95.44 148 ALA A O 1
ATOM 1257 N N . LYS A 1 149 ? -17.650 -5.362 24.182 1.00 94.44 149 LYS A N 1
ATOM 1258 C CA . LYS A 1 149 ? -17.610 -4.631 25.466 1.00 94.44 149 LYS A CA 1
ATOM 1259 C C . LYS A 1 149 ? -18.205 -3.217 25.399 1.00 94.44 149 LYS A C 1
ATOM 1261 O O . LYS A 1 149 ? -18.601 -2.678 26.419 1.00 94.44 149 LYS A O 1
ATOM 1266 N N . MET A 1 150 ? -18.268 -2.618 24.208 1.00 93.62 150 MET A N 1
ATOM 1267 C CA . MET A 1 150 ? -18.893 -1.312 23.948 1.00 93.62 150 MET A CA 1
ATOM 1268 C C . MET A 1 150 ? -20.348 -1.442 23.455 1.00 93.62 150 MET A C 1
ATOM 1270 O O . MET A 1 150 ? -20.867 -0.513 22.836 1.00 93.62 150 MET A O 1
ATOM 1274 N N . GLY A 1 151 ? -20.982 -2.607 23.629 1.00 94.75 151 GLY A N 1
ATOM 1275 C CA . GLY A 1 151 ? -22.360 -2.863 23.197 1.00 94.75 151 GLY A CA 1
ATOM 1276 C C . GLY A 1 151 ? -22.536 -3.038 21.685 1.00 94.75 151 GLY A C 1
ATOM 1277 O O . GLY A 1 151 ? -23.647 -2.929 21.178 1.00 94.75 151 GLY A O 1
ATOM 1278 N N . ARG A 1 152 ? -21.457 -3.276 20.925 1.00 92.56 152 ARG A N 1
ATOM 1279 C CA . ARG A 1 152 ? -21.518 -3.479 19.467 1.00 92.56 152 ARG A CA 1
ATOM 1280 C C . ARG A 1 152 ? -20.942 -4.827 19.067 1.00 92.56 152 ARG A C 1
ATOM 1282 O O . ARG A 1 152 ? -19.731 -5.029 19.102 1.00 92.56 152 ARG A O 1
ATOM 1289 N N . VAL A 1 153 ? -21.803 -5.718 18.591 1.00 92.94 153 VAL A N 1
ATOM 1290 C CA . VAL A 1 153 ? -21.391 -7.032 18.093 1.00 92.94 153 VAL A CA 1
ATOM 1291 C C . VAL A 1 153 ? -20.909 -6.912 16.647 1.00 92.94 153 VAL A C 1
ATOM 1293 O O . VAL A 1 153 ? -21.596 -6.370 15.782 1.00 92.94 153 VAL A O 1
ATOM 1296 N N . LEU A 1 154 ? -19.703 -7.409 16.384 1.00 94.06 154 LEU A N 1
ATOM 1297 C CA . LEU A 1 154 ? -19.116 -7.487 15.049 1.00 94.06 154 LEU A CA 1
ATOM 1298 C C . LEU A 1 154 ? -18.941 -8.953 14.664 1.00 94.06 154 LEU A C 1
ATOM 1300 O O . LEU A 1 154 ? -18.562 -9.759 15.507 1.00 94.06 154 LEU A O 1
ATOM 1304 N N . ARG A 1 155 ? -19.178 -9.296 13.389 1.00 91.50 155 ARG A N 1
ATOM 1305 C CA . ARG A 1 155 ? -18.894 -10.660 12.919 1.00 91.50 155 ARG A CA 1
ATOM 1306 C C . ARG A 1 155 ? -17.388 -10.891 12.901 1.00 91.50 155 ARG A C 1
ATOM 1308 O O . ARG A 1 155 ? -16.625 -9.976 12.580 1.00 91.50 155 ARG A O 1
ATOM 1315 N N . GLU A 1 156 ? -16.988 -12.127 13.141 1.00 85.19 156 GLU A N 1
ATOM 1316 C CA . GLU A 1 156 ? -15.595 -12.529 13.006 1.00 85.19 156 GLU A CA 1
ATOM 1317 C C . GLU A 1 156 ? -15.083 -12.322 11.575 1.00 85.19 156 GLU A C 1
ATOM 1319 O O . GLU A 1 156 ? -15.848 -12.245 10.603 1.00 85.19 156 GLU A O 1
ATOM 1324 N N . VAL A 1 157 ? -13.768 -12.158 11.467 1.00 85.06 157 VAL A N 1
ATOM 1325 C CA . VAL A 1 157 ? -13.068 -12.002 10.192 1.00 85.06 157 VAL A CA 1
ATOM 1326 C C . VAL A 1 157 ? -12.316 -13.291 9.916 1.00 85.06 157 VAL A C 1
ATOM 1328 O O . VAL A 1 157 ? -11.576 -13.738 10.792 1.00 85.06 157 VAL A O 1
ATOM 1331 N N . ARG A 1 158 ? -12.504 -13.851 8.714 1.00 66.62 158 ARG A N 1
ATOM 1332 C CA . ARG A 1 158 ? -11.720 -14.995 8.226 1.00 66.62 158 ARG A CA 1
ATOM 1333 C C . ARG A 1 158 ? -10.218 -14.671 8.259 1.00 66.62 158 ARG A C 1
ATOM 1335 O O . ARG A 1 158 ? -9.832 -13.491 8.082 1.00 66.62 158 ARG A O 1
#